Protein AF-A0ABC8SH06-F1 (afdb_monomer_lite)

Organism: NCBI:txid185542

InterPro domains:
  IPR003959 ATPase, AAA-type, core [PF00004] (1-39)
  IPR027417 P-loop containing nucleoside triphosphate hydrolase [G3DSA:3.40.50.300] (1-39)
  IPR027417 P-loop containing nucleoside triphosphate hydrolase [SSF52540] (10-113)
  IPR041569 AAA ATPase, AAA+ lid domain [PF17862] (65-100)
  IPR050304 Microtubule-severing AAA ATPase [PTHR23074] (1-104)

Structure (mmCIF, N/CA/C/O backbone):
data_AF-A0ABC8SH06-F1
#
_entry.id   AF-A0ABC8SH06-F1
#
loop_
_atom_site.group_PDB
_atom_site.id
_atom_site.type_symbol
_atom_site.label_atom_id
_atom_site.label_alt_id
_atom_site.label_comp_id
_atom_site.label_asym_id
_atom_site.label_entity_id
_atom_site.label_seq_id
_atom_site.pdbx_PDB_ins_code
_atom_site.Cartn_x
_atom_site.Cartn_y
_atom_site.Cartn_z
_atom_site.occupancy
_atom_site.B_iso_or_equiv
_atom_site.auth_seq_id
_atom_site.auth_comp_id
_atom_site.auth_asym_id
_atom_site.auth_atom_id
_atom_site.pdbx_PDB_model_num
ATOM 1 N N . MET A 1 1 ? 23.964 7.848 -19.554 1.00 57.59 1 MET A N 1
ATOM 2 C CA . MET A 1 1 ? 24.865 6.768 -19.098 1.00 57.59 1 MET A CA 1
ATOM 3 C C . MET A 1 1 ? 26.124 6.678 -19.960 1.00 57.59 1 MET A C 1
ATOM 5 O O . MET A 1 1 ? 26.732 5.625 -20.012 1.00 57.59 1 MET A O 1
ATOM 9 N N . ASP A 1 2 ? 26.565 7.771 -20.585 1.00 61.12 2 ASP A N 1
ATOM 10 C CA . ASP A 1 2 ? 27.805 7.784 -21.361 1.00 61.12 2 ASP A CA 1
ATOM 11 C C . ASP A 1 2 ? 28.641 8.948 -20.828 1.00 61.12 2 ASP A C 1
ATOM 13 O O . ASP A 1 2 ? 28.237 10.100 -20.968 1.00 61.12 2 ASP A O 1
ATOM 17 N N . GLY A 1 3 ? 29.752 8.644 -20.155 1.00 64.38 3 GLY A N 1
ATOM 18 C CA . GLY A 1 3 ? 30.746 9.646 -19.761 1.00 64.38 3 GLY A CA 1
ATOM 19 C C . GLY A 1 3 ? 30.570 10.266 -18.373 1.00 64.38 3 GLY A C 1
ATOM 20 O O . GLY A 1 3 ? 30.414 11.476 -18.253 1.00 64.38 3 GLY A O 1
ATOM 21 N N . LEU A 1 4 ? 30.691 9.458 -17.321 1.00 56.56 4 LEU A N 1
ATOM 22 C CA . LEU A 1 4 ? 31.221 9.926 -16.039 1.00 56.56 4 LEU A CA 1
ATOM 23 C C . LEU A 1 4 ? 32.483 9.114 -15.746 1.00 56.56 4 LEU A C 1
ATOM 25 O O . LEU A 1 4 ? 32.588 7.963 -16.166 1.00 56.56 4 LEU A O 1
ATOM 29 N N . THR A 1 5 ? 33.462 9.784 -15.146 1.00 60.25 5 THR A N 1
ATOM 30 C CA . THR A 1 5 ? 34.807 9.326 -14.777 1.00 60.25 5 THR A CA 1
ATOM 31 C C . THR A 1 5 ? 34.852 7.822 -14.506 1.00 60.25 5 THR A C 1
ATOM 33 O O . THR A 1 5 ? 34.028 7.326 -13.747 1.00 60.25 5 THR A O 1
ATOM 36 N N . ARG A 1 6 ? 35.796 7.100 -15.130 1.00 60.97 6 ARG A N 1
ATOM 37 C CA . ARG A 1 6 ? 35.990 5.651 -14.936 1.00 60.97 6 ARG A CA 1
ATOM 38 C C . ARG A 1 6 ? 36.422 5.379 -13.491 1.00 60.97 6 ARG A C 1
ATOM 40 O O . ARG A 1 6 ? 37.611 5.270 -13.216 1.00 60.97 6 ARG A O 1
ATOM 47 N N . THR A 1 7 ? 35.469 5.339 -12.574 1.00 65.38 7 THR A N 1
ATOM 48 C CA . THR A 1 7 ? 35.603 4.691 -11.276 1.00 65.38 7 THR A CA 1
ATOM 49 C C . THR A 1 7 ? 35.234 3.222 -11.459 1.00 65.38 7 THR A C 1
ATOM 51 O O . THR A 1 7 ? 34.319 2.902 -12.216 1.00 65.38 7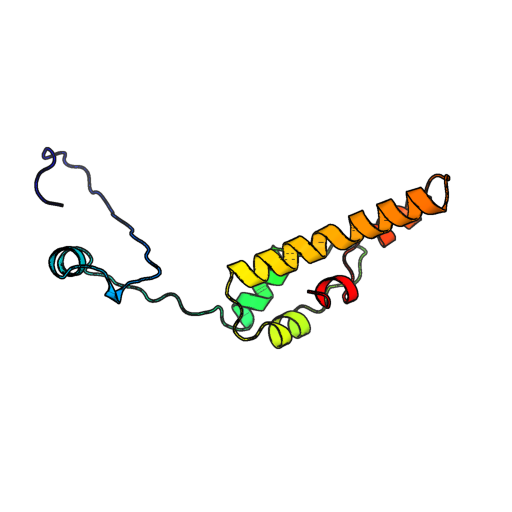 THR A O 1
ATOM 54 N N . ASP A 1 8 ? 35.939 2.316 -10.783 1.00 72.44 8 ASP A N 1
ATOM 55 C CA . ASP A 1 8 ? 35.685 0.864 -10.841 1.00 72.44 8 ASP A CA 1
ATOM 56 C C . ASP A 1 8 ? 34.369 0.451 -10.138 1.00 72.44 8 ASP A C 1
ATOM 58 O O . ASP A 1 8 ? 34.141 -0.720 -9.837 1.00 72.44 8 ASP A O 1
ATOM 62 N N . GLU A 1 9 ? 33.491 1.411 -9.844 1.00 77.56 9 GLU A N 1
ATOM 63 C CA . GLU A 1 9 ? 32.256 1.197 -9.102 1.00 77.56 9 GLU A CA 1
ATOM 64 C C . GLU A 1 9 ? 31.117 0.782 -10.033 1.00 77.56 9 GLU A C 1
ATOM 66 O O . GLU A 1 9 ? 30.782 1.451 -11.014 1.00 77.56 9 GLU A O 1
ATOM 71 N N . LEU A 1 10 ? 30.481 -0.337 -9.692 1.00 81.25 10 LEU A N 1
ATOM 72 C CA . LEU A 1 10 ? 29.299 -0.821 -10.386 1.00 81.25 10 LEU A CA 1
ATOM 73 C C . LEU A 1 10 ? 28.072 -0.020 -9.934 1.00 81.25 10 LEU A C 1
ATOM 75 O O . LEU A 1 10 ? 27.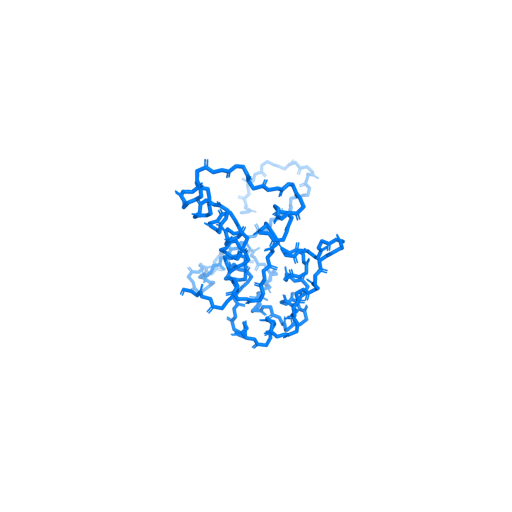622 -0.142 -8.796 1.00 81.25 10 LEU A O 1
ATOM 79 N N . VAL A 1 11 ? 27.511 0.783 -10.840 1.00 84.25 11 VAL A N 1
ATOM 80 C CA . VAL A 1 11 ? 26.308 1.585 -10.581 1.00 84.25 11 VAL A CA 1
ATOM 81 C C . VAL A 1 11 ? 25.069 0.866 -11.114 1.00 84.25 11 VAL A C 1
ATOM 83 O O . VAL A 1 11 ? 24.968 0.584 -12.307 1.00 84.25 11 VAL A O 1
ATOM 86 N N . PHE A 1 12 ? 24.095 0.617 -10.236 1.00 87.31 12 PHE A N 1
ATOM 87 C CA . PHE A 1 12 ? 22.764 0.137 -10.609 1.00 87.31 12 PHE A CA 1
ATOM 88 C C . PHE A 1 12 ? 21.773 1.306 -10.637 1.00 87.31 12 PHE A C 1
ATOM 90 O O . PHE A 1 12 ? 21.689 2.071 -9.677 1.00 87.31 12 PHE A O 1
ATOM 97 N N . VAL A 1 13 ? 21.014 1.448 -11.727 1.00 89.75 13 VAL A N 1
ATOM 98 C CA . VAL A 1 13 ? 20.030 2.529 -11.889 1.00 89.75 13 VAL A CA 1
ATOM 99 C C . VAL A 1 13 ? 18.627 1.947 -11.964 1.00 89.75 13 VAL A C 1
ATOM 101 O O . VAL A 1 13 ? 18.324 1.154 -12.855 1.00 89.75 13 VAL A O 1
ATOM 104 N N . LEU A 1 14 ? 17.764 2.393 -11.050 1.00 93.94 14 LEU A N 1
ATOM 105 C CA . LEU A 1 14 ? 16.331 2.119 -11.059 1.00 93.94 14 LEU A CA 1
ATOM 106 C C . LEU A 1 14 ? 15.572 3.403 -11.415 1.00 93.94 14 LEU A C 1
ATOM 108 O O . LEU A 1 14 ? 15.799 4.448 -10.810 1.00 93.94 14 LEU A O 1
ATOM 112 N N . ALA A 1 15 ? 14.663 3.314 -12.383 1.00 93.06 15 ALA A N 1
ATOM 113 C CA . ALA A 1 15 ? 13.788 4.408 -12.797 1.00 93.06 15 ALA A CA 1
ATOM 114 C C . ALA A 1 15 ? 12.322 3.951 -12.760 1.00 93.06 15 ALA A C 1
ATOM 116 O O . ALA A 1 15 ? 12.027 2.799 -13.079 1.00 93.06 15 ALA A O 1
ATOM 117 N N . ALA A 1 16 ? 11.409 4.853 -12.397 1.00 94.31 16 ALA A N 1
ATOM 118 C CA . ALA A 1 16 ? 9.969 4.604 -12.347 1.00 94.31 16 ALA A CA 1
ATOM 119 C C . ALA A 1 16 ? 9.212 5.728 -13.071 1.00 94.31 16 ALA A C 1
ATOM 121 O O . ALA A 1 16 ? 9.553 6.899 -12.924 1.00 94.31 16 ALA A O 1
ATOM 122 N N . THR A 1 17 ? 8.192 5.373 -13.856 1.00 93.69 17 THR A N 1
ATOM 123 C CA . THR A 1 17 ? 7.323 6.322 -14.569 1.00 93.69 17 THR A CA 1
ATOM 124 C C . THR A 1 17 ? 5.899 5.778 -14.643 1.00 93.69 17 THR A C 1
ATOM 126 O O . THR A 1 17 ? 5.700 4.577 -14.819 1.00 93.69 17 THR A O 1
ATOM 129 N N . ASN A 1 18 ? 4.911 6.662 -14.518 1.00 92.94 18 ASN A N 1
ATOM 130 C CA . ASN A 1 18 ? 3.499 6.380 -14.790 1.00 92.94 18 ASN A CA 1
ATOM 131 C C . ASN A 1 18 ? 3.108 6.662 -16.255 1.00 92.94 18 ASN A C 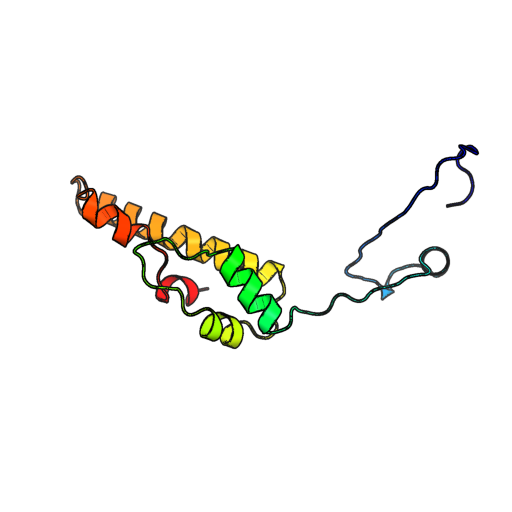1
ATOM 133 O O . ASN A 1 18 ? 1.983 6.365 -16.645 1.00 92.94 18 ASN A O 1
ATOM 137 N N . LEU A 1 19 ? 4.031 7.203 -17.060 1.00 93.81 19 LEU A N 1
ATOM 138 C CA . LEU A 1 19 ? 3.846 7.559 -18.471 1.00 93.81 19 LEU A CA 1
ATOM 139 C C . LEU A 1 19 ? 4.918 6.866 -19.338 1.00 93.81 19 LEU A C 1
ATOM 141 O O . LEU A 1 19 ? 5.773 7.526 -19.932 1.00 93.81 19 LEU A O 1
ATOM 145 N N . PRO A 1 20 ? 4.940 5.519 -19.408 1.00 91.12 20 PRO A N 1
ATOM 146 C CA . PRO A 1 20 ? 6.001 4.786 -20.103 1.00 91.12 20 PRO A CA 1
ATOM 147 C C . PRO A 1 20 ? 6.037 5.043 -21.616 1.00 91.12 20 PRO A C 1
ATOM 149 O O . PRO A 1 20 ? 7.084 4.869 -22.237 1.00 91.12 20 PRO A O 1
ATOM 152 N N . TRP A 1 21 ? 4.917 5.459 -22.212 1.00 91.06 21 TRP A N 1
ATOM 153 C CA . TRP A 1 21 ? 4.809 5.767 -23.642 1.00 91.06 21 TRP A CA 1
ATOM 154 C C . TRP A 1 21 ? 5.388 7.134 -24.027 1.00 91.06 21 TRP A C 1
ATOM 156 O O . TRP A 1 21 ? 5.619 7.369 -25.208 1.00 91.06 21 TRP A O 1
ATOM 166 N N . GLU A 1 22 ? 5.639 8.023 -23.063 1.00 95.00 22 GLU A N 1
ATOM 167 C CA . GLU A 1 22 ? 6.243 9.339 -23.324 1.00 95.00 22 GLU A CA 1
ATOM 168 C C . GLU A 1 22 ? 7.776 9.295 -23.336 1.00 95.00 22 GLU A C 1
ATOM 170 O O . GLU A 1 22 ? 8.430 10.283 -23.671 1.00 95.00 22 GLU A O 1
ATOM 175 N N . LEU A 1 23 ? 8.370 8.151 -22.984 1.00 92.62 23 LEU A N 1
ATOM 176 C CA . LEU A 1 23 ? 9.817 8.011 -22.918 1.00 92.62 23 LEU A CA 1
ATOM 177 C C . LEU A 1 23 ? 10.435 7.926 -24.320 1.00 92.62 23 LEU A C 1
ATOM 179 O O . LEU A 1 23 ? 10.013 7.129 -25.160 1.00 92.62 23 LEU A O 1
ATOM 183 N N . ASP A 1 24 ? 11.488 8.706 -24.561 1.00 93.69 24 ASP A N 1
ATOM 184 C CA . ASP A 1 24 ? 12.162 8.708 -25.853 1.00 93.69 24 ASP A CA 1
ATOM 185 C C . ASP A 1 24 ? 12.896 7.382 -26.147 1.00 93.69 24 ASP A C 1
ATOM 187 O O . ASP A 1 24 ? 13.305 6.619 -25.263 1.00 93.69 24 ASP A O 1
ATOM 191 N N . ALA A 1 25 ? 13.121 7.118 -27.436 1.00 91.19 25 ALA A N 1
ATOM 192 C CA . ALA A 1 25 ? 13.746 5.882 -27.900 1.00 91.19 25 ALA A CA 1
ATOM 193 C C . ALA A 1 25 ? 15.208 5.697 -27.440 1.00 91.19 25 ALA A C 1
ATOM 195 O O . ALA A 1 25 ? 15.708 4.571 -27.425 1.00 91.19 25 ALA A O 1
ATOM 196 N N . ALA A 1 26 ? 15.944 6.764 -27.121 1.00 91.31 26 ALA A N 1
ATOM 197 C CA . ALA A 1 26 ? 17.315 6.676 -26.618 1.00 91.31 26 ALA A CA 1
ATOM 198 C C . ALA A 1 26 ? 17.353 6.330 -25.121 1.00 91.31 26 ALA A C 1
ATOM 200 O O . ALA A 1 26 ? 18.262 5.617 -24.689 1.00 91.31 26 ALA A O 1
ATOM 201 N N . MET A 1 27 ? 16.375 6.781 -24.338 1.00 89.81 27 MET A N 1
ATOM 202 C CA . MET A 1 27 ? 16.187 6.358 -22.949 1.00 89.81 27 MET A CA 1
ATOM 203 C C . MET A 1 27 ? 15.680 4.922 -22.859 1.00 89.81 27 MET A C 1
ATOM 205 O O . MET A 1 27 ? 16.268 4.117 -22.136 1.00 89.81 27 MET A O 1
ATOM 209 N N . LEU A 1 28 ? 14.681 4.553 -23.668 1.00 89.12 28 LEU A N 1
ATOM 210 C CA . LEU A 1 28 ? 14.175 3.177 -23.732 1.00 89.12 28 LEU A CA 1
ATOM 211 C C . LEU A 1 28 ? 15.282 2.163 -24.054 1.00 89.12 28 LEU A C 1
ATOM 213 O O . LEU A 1 28 ? 15.278 1.063 -23.505 1.00 89.12 28 LEU A O 1
ATOM 217 N N . ARG A 1 29 ? 16.249 2.519 -24.909 1.00 90.06 29 ARG A N 1
ATOM 218 C CA . ARG A 1 29 ? 17.411 1.667 -25.217 1.00 90.06 29 ARG A CA 1
ATOM 219 C C . ARG A 1 29 ? 18.371 1.476 -24.040 1.00 90.06 29 ARG A C 1
ATOM 221 O O . ARG A 1 29 ? 19.009 0.437 -23.973 1.00 90.06 29 ARG A O 1
ATOM 228 N N . ARG A 1 30 ? 18.473 2.450 -23.132 1.00 90.69 30 ARG A N 1
ATOM 229 C CA . ARG A 1 30 ? 19.335 2.371 -21.938 1.00 90.69 30 ARG A CA 1
ATOM 230 C C . ARG A 1 30 ? 18.662 1.651 -20.766 1.00 90.69 30 ARG A C 1
ATOM 232 O O . ARG A 1 30 ? 19.348 1.132 -19.897 1.00 90.69 30 ARG A O 1
ATOM 239 N N . LEU A 1 31 ? 17.330 1.606 -20.749 1.00 91.31 31 LEU A N 1
ATOM 240 C CA . LEU A 1 31 ? 16.527 0.872 -19.769 1.00 91.31 31 LEU A CA 1
ATOM 241 C C . LEU A 1 31 ? 16.097 -0.482 -20.352 1.00 91.31 31 LEU A C 1
ATOM 243 O O . LEU A 1 31 ? 14.962 -0.666 -20.806 1.00 91.31 31 LEU A O 1
ATOM 247 N N . GLU A 1 32 ? 17.043 -1.421 -20.375 1.00 89.56 32 GLU A N 1
ATOM 248 C CA . GLU A 1 32 ? 16.872 -2.741 -20.997 1.00 89.56 32 GLU A CA 1
ATOM 249 C C . GLU A 1 32 ? 15.822 -3.607 -20.287 1.00 89.56 32 GLU A C 1
ATOM 251 O O . GLU A 1 32 ? 15.033 -4.296 -20.936 1.00 89.56 32 GLU A O 1
ATOM 256 N N . LYS A 1 33 ? 15.794 -3.575 -18.949 1.00 92.19 33 LYS A N 1
ATOM 257 C CA . LYS A 1 33 ? 14.813 -4.304 -18.136 1.00 92.19 33 LYS A CA 1
ATOM 258 C C . LYS A 1 33 ? 13.638 -3.395 -17.807 1.00 92.19 33 LYS A C 1
ATOM 260 O O . LYS A 1 33 ? 13.814 -2.327 -17.229 1.00 92.19 33 LYS A O 1
ATOM 265 N N . ARG A 1 34 ? 12.434 -3.841 -18.163 1.00 91.56 34 ARG A N 1
ATOM 266 C CA . ARG A 1 34 ? 11.185 -3.104 -17.953 1.00 91.56 34 ARG A CA 1
ATOM 267 C C . ARG A 1 34 ? 10.198 -4.024 -17.259 1.00 91.56 34 ARG A C 1
ATOM 269 O O . ARG A 1 34 ? 9.899 -5.099 -17.772 1.00 91.56 34 ARG A O 1
ATOM 276 N N . ILE A 1 35 ? 9.733 -3.603 -16.091 1.00 94.00 35 ILE A N 1
ATOM 277 C CA . ILE A 1 35 ? 8.789 -4.358 -15.271 1.00 94.00 35 ILE A CA 1
ATOM 278 C C . ILE A 1 35 ? 7.521 -3.522 -15.177 1.00 94.00 35 ILE A C 1
ATOM 280 O O . ILE A 1 35 ? 7.558 -2.391 -14.694 1.00 94.00 35 ILE A O 1
ATOM 284 N N . LEU A 1 36 ? 6.412 -4.071 -15.668 1.00 93.00 36 LEU A N 1
ATOM 285 C CA . LEU A 1 36 ? 5.097 -3.493 -15.436 1.00 93.00 36 LEU A CA 1
ATOM 286 C C . LEU A 1 36 ? 4.642 -3.904 -14.038 1.00 93.00 36 LEU A C 1
ATOM 288 O O . LEU A 1 36 ? 4.627 -5.092 -13.725 1.00 93.00 36 LEU A O 1
ATOM 292 N N . VAL A 1 37 ? 4.266 -2.927 -13.219 1.00 92.94 37 VAL A N 1
ATOM 293 C CA . VAL A 1 37 ? 3.676 -3.175 -11.902 1.00 92.94 37 VAL A CA 1
ATOM 294 C C . VAL A 1 37 ? 2.154 -3.116 -12.060 1.00 92.94 37 VAL A C 1
ATOM 296 O O . VAL A 1 37 ? 1.631 -2.024 -12.294 1.00 92.94 37 VAL A O 1
ATOM 299 N N . PRO A 1 38 ? 1.439 -4.257 -12.009 1.00 94.00 38 PRO A N 1
ATOM 300 C CA . PRO A 1 38 ? -0.015 -4.262 -12.080 1.00 94.00 38 PRO A CA 1
ATOM 301 C C . PRO A 1 38 ? -0.632 -3.797 -10.754 1.00 94.00 38 PRO A C 1
ATOM 303 O O . PRO A 1 38 ? 0.060 -3.554 -9.761 1.00 94.00 38 PRO A O 1
ATOM 306 N N . LEU A 1 39 ? -1.960 -3.692 -10.738 1.00 96.12 39 LEU A N 1
ATOM 307 C CA . LEU A 1 39 ? -2.708 -3.546 -9.493 1.00 96.12 39 LEU A CA 1
ATOM 308 C C . LEU A 1 39 ? -2.482 -4.774 -8.589 1.00 96.12 39 LEU A C 1
ATOM 310 O O . LEU A 1 39 ? -2.257 -5.870 -9.103 1.00 96.12 39 LEU A O 1
ATOM 314 N N . PRO A 1 40 ? -2.521 -4.607 -7.256 1.00 96.62 40 PRO A N 1
ATOM 315 C CA . PRO A 1 40 ? -2.331 -5.713 -6.328 1.00 96.62 40 PRO A CA 1
ATOM 316 C C . PRO A 1 40 ? -3.440 -6.760 -6.477 1.00 96.62 40 PRO A C 1
ATOM 318 O O . PRO A 1 40 ? -4.627 -6.423 -6.491 1.00 96.62 40 PRO A O 1
ATOM 321 N N . GLU A 1 41 ? -3.040 -8.029 -6.517 1.00 96.44 41 GLU A N 1
ATOM 322 C CA . GLU A 1 41 ? -3.941 -9.185 -6.465 1.00 96.44 41 GLU A CA 1
ATOM 323 C C . GLU A 1 41 ? -4.682 -9.265 -5.117 1.00 96.44 41 GLU A C 1
ATOM 325 O O . GLU A 1 41 ? -4.242 -8.641 -4.143 1.00 96.44 41 GLU A O 1
ATOM 330 N N . PRO A 1 42 ? -5.804 -10.003 -5.022 1.00 96.38 42 PRO A N 1
ATOM 331 C CA . PRO A 1 42 ? -6.597 -10.097 -3.796 1.00 96.38 42 PRO A CA 1
ATOM 332 C C . PRO A 1 42 ? -5.758 -10.416 -2.547 1.00 96.38 42 PRO A C 1
ATOM 334 O O . PRO A 1 42 ? -5.812 -9.683 -1.560 1.00 96.38 42 PRO A O 1
ATOM 337 N N . GLU A 1 43 ? -4.891 -11.421 -2.608 1.00 96.00 43 GLU A N 1
ATOM 338 C CA . GLU A 1 43 ? -4.049 -11.841 -1.484 1.00 96.00 43 GLU A CA 1
ATOM 339 C C . GLU A 1 43 ? -3.061 -10.744 -1.072 1.00 96.00 43 GLU A C 1
ATOM 341 O O . GLU A 1 43 ? -2.821 -10.534 0.119 1.00 96.00 43 GLU A O 1
ATOM 346 N N . ALA A 1 44 ? -2.534 -9.995 -2.045 1.00 96.44 44 ALA A N 1
ATOM 347 C CA . ALA A 1 44 ? -1.686 -8.843 -1.774 1.00 96.44 44 ALA A CA 1
ATOM 348 C C . ALA A 1 44 ? -2.484 -7.729 -1.083 1.00 96.44 44 ALA A C 1
ATOM 350 O O . ALA A 1 44 ? -2.012 -7.173 -0.096 1.00 96.44 44 ALA A O 1
ATOM 351 N N . ARG A 1 45 ? -3.715 -7.434 -1.530 1.00 96.00 45 ARG A N 1
ATOM 352 C CA . ARG A 1 45 ? -4.584 -6.449 -0.858 1.00 96.00 45 ARG A CA 1
ATOM 353 C C . ARG A 1 45 ? -4.910 -6.866 0.574 1.00 96.00 45 ARG A C 1
ATOM 355 O O . ARG A 1 45 ? -4.851 -6.028 1.468 1.00 96.00 45 ARG A O 1
ATOM 362 N N . ARG A 1 46 ? -5.199 -8.150 0.807 1.00 95.62 46 ARG A N 1
ATOM 363 C CA . ARG A 1 46 ? -5.424 -8.711 2.148 1.00 95.62 46 ARG A CA 1
ATOM 364 C C . ARG A 1 46 ? -4.210 -8.488 3.053 1.00 95.62 46 ARG A C 1
ATOM 366 O O . ARG A 1 46 ? -4.371 -7.944 4.140 1.00 95.62 46 ARG A O 1
ATOM 373 N N . ALA A 1 47 ? -3.010 -8.827 2.578 1.00 96.25 47 ALA A N 1
ATOM 374 C CA . ALA A 1 47 ? -1.767 -8.606 3.317 1.00 96.25 47 ALA A CA 1
ATOM 375 C C . ALA A 1 47 ? -1.516 -7.115 3.604 1.00 96.25 47 ALA A C 1
ATOM 377 O O . ALA A 1 47 ? -1.118 -6.759 4.708 1.00 96.25 47 ALA A O 1
ATOM 378 N N . MET A 1 48 ? -1.817 -6.229 2.647 1.00 96.06 48 MET A N 1
ATOM 379 C CA . MET A 1 48 ? -1.716 -4.783 2.858 1.00 96.06 48 MET A CA 1
ATOM 380 C C . MET A 1 48 ? -2.673 -4.288 3.949 1.00 96.06 48 MET A C 1
ATOM 382 O O . MET A 1 48 ? -2.283 -3.441 4.746 1.00 96.06 48 MET A O 1
ATOM 386 N N . PHE A 1 49 ? -3.909 -4.794 4.014 1.00 94.81 49 PHE A N 1
ATOM 387 C CA . PHE A 1 49 ? -4.825 -4.446 5.105 1.00 94.81 49 PHE A CA 1
ATOM 388 C C . PHE A 1 49 ? -4.341 -4.972 6.457 1.00 94.81 49 PHE A C 1
ATOM 390 O O . PHE A 1 49 ? -4.406 -4.232 7.431 1.00 94.81 49 PHE A O 1
ATOM 397 N N . GLU A 1 50 ? -3.826 -6.200 6.515 1.00 93.69 50 GLU A N 1
ATOM 398 C CA . GLU A 1 50 ? -3.258 -6.770 7.744 1.00 93.69 50 GLU A CA 1
ATOM 399 C C . GLU A 1 50 ? -2.034 -5.987 8.242 1.00 93.69 50 GLU A C 1
ATOM 401 O O . GLU A 1 50 ? -1.859 -5.825 9.447 1.00 93.69 50 GLU A O 1
ATOM 406 N N . GLU A 1 51 ? -1.204 -5.478 7.328 1.00 94.88 51 GLU A N 1
ATOM 407 C CA . GLU A 1 51 ? -0.037 -4.654 7.656 1.00 94.88 51 GLU A CA 1
ATOM 408 C C . GLU A 1 51 ? -0.435 -3.243 8.112 1.00 94.88 51 GLU A C 1
ATOM 410 O O . GLU A 1 51 ? 0.092 -2.730 9.098 1.00 94.88 51 GLU A O 1
ATOM 415 N N . LEU A 1 52 ? -1.354 -2.597 7.388 1.00 93.50 52 LEU A N 1
ATOM 416 C CA . LEU A 1 52 ? -1.721 -1.197 7.616 1.00 93.50 52 LEU A CA 1
ATOM 417 C C . LEU A 1 52 ? -2.724 -1.014 8.758 1.00 93.50 52 LEU A C 1
ATOM 419 O O . LEU A 1 52 ? -2.734 0.042 9.387 1.00 93.50 52 LEU A O 1
ATOM 423 N N . LEU A 1 53 ? -3.578 -2.009 8.999 1.00 91.00 53 LEU A N 1
ATOM 424 C CA . LEU A 1 53 ? -4.593 -2.033 10.050 1.00 91.00 53 LEU A CA 1
ATOM 425 C C . LEU A 1 53 ? -4.441 -3.322 10.875 1.00 91.00 53 LEU A C 1
ATOM 427 O O . LEU A 1 53 ? -5.315 -4.185 10.812 1.00 91.00 53 LEU A O 1
ATOM 431 N N . PRO A 1 54 ? -3.334 -3.492 11.620 1.00 88.25 54 PRO A N 1
ATOM 432 C CA . PRO A 1 54 ? -3.075 -4.721 12.359 1.00 88.25 54 PRO A CA 1
ATOM 433 C C . PRO A 1 54 ? -4.125 -4.943 13.452 1.00 88.25 54 PRO A C 1
ATOM 435 O O . PRO A 1 54 ? -4.595 -3.992 14.076 1.00 88.25 54 PRO A O 1
ATOM 438 N N . SER A 1 55 ? -4.465 -6.206 13.736 1.00 81.94 55 SER A N 1
ATOM 439 C CA . SER A 1 55 ? -5.385 -6.491 14.844 1.00 81.94 55 SER A CA 1
ATOM 440 C C . SER A 1 55 ? -4.708 -6.218 16.179 1.00 81.94 55 SER A C 1
ATOM 442 O O . SER A 1 55 ? -3.604 -6.715 16.424 1.00 81.94 55 SER A O 1
ATOM 444 N N . VAL A 1 56 ? -5.407 -5.531 17.069 1.00 80.50 56 VAL A N 1
ATOM 445 C CA . VAL A 1 56 ? -4.948 -5.299 18.435 1.00 80.50 56 VAL A CA 1
ATOM 446 C C . VAL A 1 56 ? -5.389 -6.471 19.324 1.00 80.50 56 VAL A C 1
ATOM 448 O O . VAL A 1 56 ? -6.532 -6.925 19.226 1.00 80.50 56 VAL A O 1
ATOM 451 N N . PRO A 1 57 ? -4.509 -7.018 20.184 1.00 75.12 57 PRO A N 1
ATOM 452 C CA . PRO A 1 57 ? -4.902 -8.044 21.145 1.00 75.12 57 PRO A CA 1
ATOM 453 C C . PRO A 1 57 ? -6.043 -7.558 22.049 1.00 75.12 57 PRO A C 1
ATOM 455 O O . PRO A 1 57 ? -5.923 -6.514 22.680 1.00 75.12 57 PRO A O 1
ATOM 458 N N . GLY A 1 58 ? -7.122 -8.338 22.140 1.00 71.44 58 GLY A N 1
ATOM 459 C CA . GLY A 1 58 ? -8.306 -7.985 22.935 1.00 71.44 58 GLY A CA 1
ATOM 460 C C . GLY A 1 58 ? -9.426 -7.301 22.146 1.00 71.44 58 GLY A C 1
ATOM 461 O O . GLY A 1 58 ? -10.502 -7.113 22.702 1.00 71.44 58 GLY A O 1
ATOM 462 N N . GLU A 1 59 ? -9.211 -7.000 20.862 1.00 74.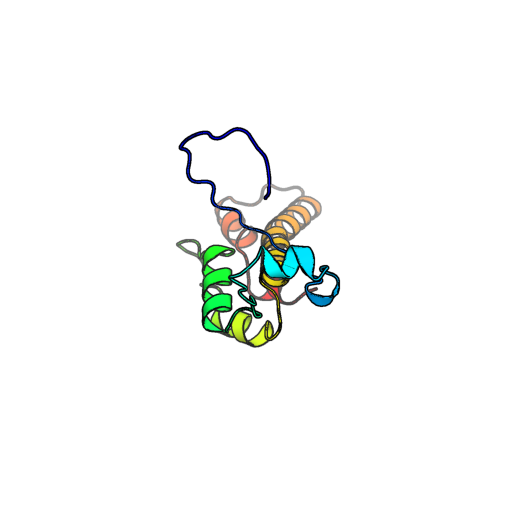81 59 GLU A N 1
ATOM 463 C CA . GLU A 1 59 ? -10.232 -6.457 19.962 1.00 74.81 59 GLU A CA 1
ATOM 464 C C . GLU A 1 59 ? -10.751 -7.508 18.971 1.00 74.81 59 GLU A C 1
ATOM 466 O O . GLU A 1 59 ? -10.086 -8.507 18.665 1.00 74.81 59 GLU A O 1
ATOM 471 N N . ASP A 1 60 ? -11.944 -7.257 18.427 1.00 76.06 60 ASP A N 1
ATOM 472 C CA . ASP A 1 60 ? -12.478 -8.047 17.324 1.00 76.06 60 ASP A CA 1
ATOM 473 C C . ASP A 1 60 ? -11.603 -7.879 16.078 1.00 76.06 60 ASP A C 1
ATOM 475 O O . ASP A 1 60 ? -11.241 -6.773 15.671 1.00 76.06 60 ASP A O 1
ATOM 479 N N . LYS A 1 61 ? -11.281 -8.998 15.423 1.00 80.31 61 LYS A N 1
ATOM 480 C CA . LYS A 1 61 ? -10.501 -8.958 14.185 1.00 80.31 61 LYS A CA 1
ATOM 481 C C . LYS A 1 61 ? -11.293 -8.274 13.074 1.00 80.31 61 LYS A C 1
ATOM 483 O O . LYS A 1 61 ? -12.442 -8.627 12.805 1.00 80.31 61 LYS A O 1
ATOM 488 N N . LEU A 1 62 ? -10.630 -7.367 12.361 1.00 86.56 62 LEU A N 1
ATOM 489 C CA . LEU A 1 62 ? -11.177 -6.775 11.146 1.00 86.56 62 LEU A CA 1
ATOM 490 C C . LEU A 1 62 ? -11.415 -7.856 10.068 1.00 86.56 62 LEU A C 1
ATOM 492 O O . LEU A 1 62 ? -10.600 -8.771 9.912 1.00 86.56 62 LEU A O 1
ATOM 496 N N . PRO A 1 63 ? -12.511 -7.764 9.292 1.00 90.31 63 PRO A N 1
ATOM 497 C CA . PRO A 1 63 ? -12.850 -8.736 8.259 1.00 90.31 63 PRO A CA 1
ATOM 498 C C . PRO A 1 63 ? -12.041 -8.473 6.979 1.00 90.31 63 PRO A C 1
ATOM 500 O O . PRO A 1 63 ? -12.580 -7.984 5.987 1.00 90.31 63 PRO A O 1
ATOM 503 N N . TYR A 1 64 ? -10.739 -8.777 6.990 1.00 91.62 64 TYR A N 1
ATOM 504 C CA . TYR A 1 64 ? -9.830 -8.473 5.874 1.00 91.62 64 TYR A CA 1
ATOM 505 C C . TYR A 1 64 ? -10.275 -9.067 4.533 1.00 91.62 64 TYR A C 1
ATOM 507 O O . TYR A 1 64 ? -10.103 -8.423 3.501 1.00 91.62 64 TYR A O 1
ATOM 515 N N . ASP A 1 65 ? -10.906 -10.243 4.544 1.00 91.88 65 ASP A N 1
ATOM 516 C CA . ASP A 1 65 ? -11.413 -10.890 3.328 1.00 91.88 65 ASP A CA 1
ATOM 517 C C . ASP A 1 65 ? -12.511 -10.040 2.664 1.00 91.88 65 ASP A C 1
ATOM 519 O O . ASP A 1 65 ? -12.488 -9.811 1.456 1.00 91.88 65 ASP A O 1
ATOM 523 N N . LEU A 1 66 ? -13.407 -9.448 3.462 1.00 90.50 66 LEU A N 1
ATOM 524 C CA . LEU A 1 66 ? -14.429 -8.527 2.961 1.00 90.50 66 LEU A CA 1
ATOM 525 C C . LEU A 1 66 ? -13.804 -7.237 2.406 1.00 90.50 66 LEU A C 1
ATOM 527 O O . LEU A 1 66 ? -14.266 -6.702 1.397 1.00 90.50 66 LEU A O 1
ATOM 531 N N . LEU A 1 67 ? -12.763 -6.714 3.062 1.00 90.31 67 LEU A N 1
ATOM 532 C CA . LEU A 1 67 ? -12.063 -5.508 2.606 1.00 90.31 67 LEU A CA 1
ATOM 533 C C . LEU A 1 67 ? -11.366 -5.745 1.265 1.00 90.31 67 LEU A C 1
ATOM 535 O O . LEU A 1 67 ? -11.462 -4.922 0.353 1.00 90.31 67 LEU A O 1
ATOM 539 N N . MET A 1 68 ? -10.718 -6.898 1.121 1.00 92.44 68 MET A N 1
ATOM 540 C CA . MET A 1 68 ? -10.088 -7.351 -0.114 1.00 92.44 68 MET A CA 1
ATOM 541 C C . MET A 1 68 ? -11.092 -7.461 -1.272 1.00 92.44 68 MET A C 1
ATOM 543 O O . MET A 1 68 ? -10.789 -7.010 -2.384 1.00 92.44 68 MET A O 1
ATOM 547 N N . GLU A 1 69 ? -12.270 -8.044 -1.024 1.00 91.44 69 GLU A N 1
ATOM 548 C CA . GLU A 1 69 ? -13.340 -8.187 -2.021 1.00 91.44 69 GLU A CA 1
ATOM 549 C C . GLU A 1 69 ? -13.878 -6.829 -2.482 1.00 91.44 69 GLU A C 1
ATOM 551 O O . GLU A 1 69 ? -14.084 -6.606 -3.677 1.00 91.44 69 GLU A O 1
ATOM 556 N N . ARG A 1 70 ? -14.067 -5.888 -1.550 1.00 91.38 70 ARG A N 1
ATOM 557 C CA . ARG A 1 70 ? -14.631 -4.563 -1.857 1.00 91.38 70 ARG A CA 1
ATOM 558 C C . ARG A 1 70 ? -13.656 -3.575 -2.481 1.00 91.38 70 ARG A C 1
ATOM 560 O O . ARG A 1 70 ? -14.096 -2.562 -3.012 1.00 91.38 70 ARG A O 1
ATOM 567 N N . THR A 1 71 ? -12.362 -3.861 -2.440 1.00 93.00 71 THR A N 1
ATOM 568 C CA . THR A 1 71 ? -11.309 -2.999 -3.000 1.00 93.00 71 THR A CA 1
ATOM 569 C C . THR A 1 71 ? -10.729 -3.553 -4.297 1.00 93.00 71 THR A C 1
ATOM 571 O O . THR A 1 71 ? -9.573 -3.309 -4.644 1.00 93.00 71 THR A O 1
ATOM 574 N N . ASN A 1 72 ? -11.527 -4.311 -5.051 1.00 93.81 72 ASN A N 1
ATOM 575 C CA . ASN A 1 72 ? -11.127 -4.734 -6.385 1.00 93.81 72 ASN A CA 1
ATOM 576 C C . ASN A 1 72 ? -10.803 -3.519 -7.273 1.00 93.81 72 ASN A C 1
ATOM 578 O O . ASN A 1 72 ? -11.569 -2.560 -7.333 1.00 93.81 72 ASN A O 1
ATOM 582 N N . GLY A 1 73 ? -9.664 -3.568 -7.964 1.00 94.12 73 GLY A N 1
ATOM 583 C CA . GLY A 1 73 ? -9.187 -2.470 -8.809 1.00 94.12 73 GLY A CA 1
ATOM 584 C C . GLY A 1 73 ? -8.473 -1.334 -8.066 1.00 94.12 73 GLY A C 1
ATOM 585 O O . GLY A 1 73 ? -8.025 -0.392 -8.713 1.00 94.12 73 GLY A O 1
ATOM 586 N N . TYR A 1 74 ? -8.333 -1.406 -6.739 1.00 95.31 74 TYR A N 1
ATOM 587 C CA . TYR A 1 74 ? -7.621 -0.379 -5.978 1.00 95.31 74 TYR A CA 1
ATOM 588 C C . TYR A 1 74 ? -6.114 -0.528 -6.167 1.00 95.31 74 TYR A C 1
ATOM 590 O O . TYR A 1 74 ? -5.573 -1.635 -6.118 1.00 95.31 74 TYR A O 1
ATOM 598 N N . SER A 1 75 ? -5.416 0.595 -6.336 1.00 96.00 75 SER A N 1
ATOM 599 C CA . SER A 1 75 ? -3.960 0.622 -6.260 1.00 96.00 75 SER A CA 1
ATOM 600 C C . SER A 1 75 ? -3.494 0.504 -4.809 1.00 96.00 75 SER A C 1
ATOM 602 O O . SER A 1 75 ? -4.237 0.762 -3.859 1.00 96.00 75 SER A O 1
ATOM 604 N N . GLY A 1 76 ? -2.212 0.192 -4.613 1.00 95.06 76 GLY A N 1
ATOM 605 C CA . GLY A 1 76 ? -1.638 0.190 -3.267 1.00 95.06 76 GLY A CA 1
ATOM 606 C C . GLY A 1 76 ? -1.738 1.549 -2.556 1.00 95.06 76 GLY A C 1
ATOM 607 O O . GLY A 1 76 ? -1.772 1.601 -1.328 1.00 95.06 76 GLY A O 1
ATOM 608 N N . SER A 1 77 ? -1.798 2.652 -3.308 1.00 95.50 77 SER A N 1
ATOM 609 C CA . SER A 1 77 ? -1.983 3.994 -2.746 1.00 95.50 77 SER A CA 1
ATOM 610 C C . SER A 1 77 ? -3.422 4.242 -2.303 1.00 95.50 77 SER A C 1
ATOM 612 O O . SER A 1 77 ? -3.615 4.833 -1.243 1.00 95.50 77 SER A O 1
ATOM 614 N N . ASP A 1 78 ? -4.408 3.735 -3.045 1.00 95.50 78 ASP A N 1
ATOM 615 C CA . ASP A 1 78 ? -5.821 3.832 -2.662 1.00 95.50 78 ASP A CA 1
ATOM 616 C C . ASP A 1 78 ? -6.085 3.052 -1.369 1.00 95.50 78 ASP A C 1
ATOM 618 O O . ASP A 1 78 ? -6.717 3.568 -0.452 1.00 95.50 78 ASP A O 1
ATOM 622 N N . ILE A 1 79 ? -5.520 1.844 -1.243 1.00 95.50 79 ILE A N 1
ATOM 623 C CA . ILE A 1 79 ? -5.618 1.030 -0.018 1.00 95.50 79 ILE A CA 1
ATOM 624 C C . ILE A 1 79 ? -5.022 1.777 1.179 1.00 95.50 79 ILE A C 1
ATOM 626 O O . ILE A 1 79 ? -5.664 1.883 2.221 1.00 95.50 79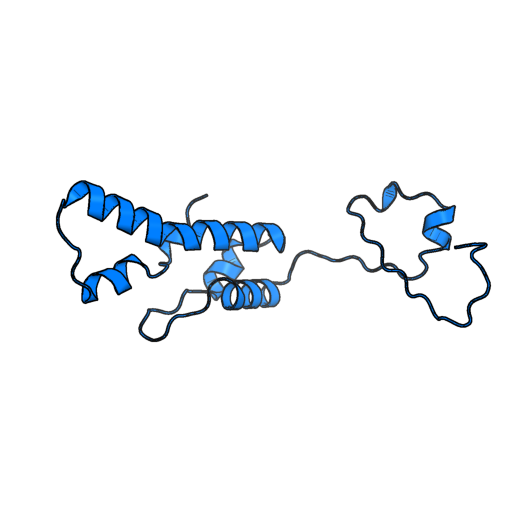 ILE A O 1
ATOM 630 N N . ARG A 1 80 ? -3.825 2.362 1.028 1.00 95.81 80 ARG A N 1
ATOM 631 C CA . ARG A 1 80 ? -3.209 3.179 2.088 1.00 95.81 80 ARG A CA 1
ATOM 632 C C . ARG A 1 80 ? -4.074 4.364 2.495 1.00 95.81 80 ARG A C 1
ATOM 634 O O . ARG A 1 80 ? -4.144 4.669 3.682 1.00 95.81 80 ARG A O 1
ATOM 641 N N . LEU A 1 81 ? -4.711 5.030 1.534 1.00 95.00 81 LEU A N 1
ATOM 642 C CA . LEU A 1 81 ? -5.598 6.152 1.819 1.00 95.00 81 LEU A CA 1
ATOM 643 C C . LEU A 1 81 ? -6.828 5.702 2.614 1.00 95.00 81 LEU A C 1
ATOM 645 O O . LEU A 1 81 ? -7.145 6.319 3.627 1.00 95.00 81 LEU A O 1
ATOM 649 N N . VAL A 1 82 ? -7.460 4.594 2.215 1.00 92.50 82 VAL A N 1
ATOM 650 C CA . VAL A 1 82 ? -8.583 3.997 2.954 1.00 92.50 82 VAL A CA 1
ATOM 651 C C . VAL A 1 82 ? -8.173 3.641 4.382 1.00 92.50 82 VAL A C 1
ATOM 653 O O . VAL A 1 82 ? -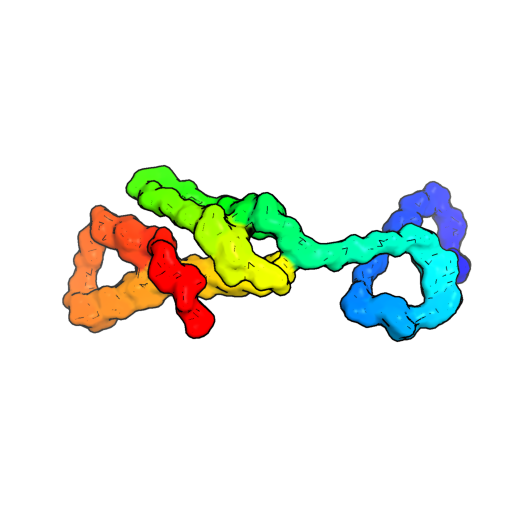8.861 4.024 5.325 1.00 92.50 82 VAL A O 1
ATOM 656 N N . CYS A 1 83 ? -7.038 2.962 4.564 1.00 93.25 83 CYS A N 1
ATOM 657 C CA . CYS A 1 83 ? -6.544 2.605 5.894 1.00 93.25 83 CYS A CA 1
ATOM 658 C C . CYS A 1 83 ? -6.261 3.844 6.749 1.00 93.25 83 CYS A C 1
ATOM 660 O O . CYS A 1 83 ? -6.601 3.870 7.929 1.00 93.25 83 CYS A O 1
ATOM 662 N N . LYS A 1 84 ? -5.684 4.893 6.153 1.00 92.50 84 LYS A N 1
ATOM 663 C CA . LYS A 1 84 ? -5.424 6.156 6.845 1.00 92.50 84 LYS A CA 1
ATOM 664 C C . LYS A 1 84 ? -6.719 6.820 7.318 1.00 92.50 84 LYS A C 1
ATOM 666 O O . LYS A 1 84 ? -6.778 7.254 8.464 1.00 92.50 84 LYS A O 1
ATOM 671 N N . GLU A 1 85 ? -7.748 6.888 6.475 1.00 91.12 85 GLU A N 1
ATOM 672 C CA . GLU A 1 85 ? -9.039 7.460 6.877 1.00 91.12 85 GLU A CA 1
ATOM 673 C C . GLU A 1 85 ? -9.756 6.602 7.924 1.00 91.12 85 GLU A C 1
ATOM 675 O O . GLU A 1 85 ? -10.313 7.148 8.878 1.00 91.12 85 GLU A O 1
ATOM 680 N N . ALA A 1 86 ? -9.684 5.273 7.806 1.00 90.38 86 ALA A N 1
ATOM 681 C CA . ALA A 1 86 ? -10.226 4.353 8.802 1.00 90.38 86 ALA A CA 1
ATOM 682 C C . ALA A 1 86 ? -9.550 4.535 10.171 1.00 90.38 86 ALA A C 1
ATOM 684 O O . ALA A 1 86 ? -10.236 4.626 11.186 1.00 90.38 86 ALA A O 1
ATOM 685 N N . ALA A 1 87 ? -8.223 4.688 10.201 1.00 89.62 87 ALA A N 1
ATOM 686 C CA . ALA A 1 87 ? -7.456 4.920 11.426 1.00 89.62 87 ALA A CA 1
ATOM 687 C C . ALA A 1 87 ? -7.760 6.267 12.106 1.00 89.62 87 ALA A C 1
ATOM 689 O O . ALA A 1 87 ? -7.494 6.430 13.295 1.00 89.62 87 ALA A O 1
ATOM 690 N N . MET A 1 88 ? -8.348 7.230 11.388 1.00 90.25 88 MET A N 1
ATOM 691 C CA . MET A 1 88 ? -8.783 8.506 11.965 1.00 90.25 88 MET A CA 1
ATOM 692 C C . MET A 1 88 ? -10.167 8.432 12.621 1.00 90.25 88 MET A C 1
ATOM 694 O O . MET A 1 88 ? -10.496 9.291 13.440 1.00 90.25 88 MET A O 1
ATOM 698 N N . GLN A 1 89 ? -10.997 7.440 12.285 1.00 90.06 89 GLN A N 1
ATOM 699 C CA . GLN A 1 89 ? -12.363 7.334 12.814 1.00 90.06 89 GLN A CA 1
ATOM 700 C C . GLN A 1 89 ? -12.441 7.183 14.342 1.00 90.06 89 GLN A C 1
ATOM 702 O O . GLN A 1 89 ? -13.280 7.860 14.943 1.00 90.06 89 GLN A O 1
ATOM 707 N N . PRO A 1 90 ? -11.579 6.388 15.005 1.00 87.31 90 PRO A N 1
ATOM 708 C CA . PRO A 1 90 ? -11.621 6.271 16.457 1.00 87.31 90 PRO A CA 1
ATOM 709 C C . PRO A 1 90 ? -11.302 7.588 17.170 1.00 87.31 90 PRO A C 1
ATOM 711 O O . PRO A 1 90 ? -11.994 7.975 18.111 1.00 87.31 90 PRO A O 1
ATOM 714 N N . LEU A 1 91 ? -10.331 8.348 16.653 1.00 86.06 91 LEU A N 1
ATOM 715 C CA . LEU A 1 91 ? -10.030 9.686 17.160 1.00 86.06 91 LEU A CA 1
ATOM 716 C C . LEU A 1 91 ? -11.230 10.631 17.004 1.00 86.06 91 LEU A C 1
ATOM 718 O O . LEU A 1 91 ? -11.575 11.343 17.944 1.00 86.06 91 LEU A O 1
ATOM 722 N N . ARG A 1 92 ? -11.903 10.617 15.844 1.00 88.75 92 ARG A N 1
ATOM 723 C CA . ARG A 1 92 ? -13.104 11.440 15.612 1.00 88.75 92 ARG A CA 1
ATOM 724 C C . ARG A 1 92 ? -14.239 11.078 16.579 1.00 88.75 92 ARG A C 1
ATOM 726 O O . ARG A 1 92 ? -14.904 11.981 17.079 1.00 88.75 92 ARG A O 1
ATOM 733 N N . ARG A 1 93 ? -14.441 9.787 16.876 1.00 87.56 93 ARG A N 1
ATOM 734 C CA . ARG A 1 93 ? -15.413 9.337 17.890 1.00 87.56 93 ARG A CA 1
ATOM 735 C C . ARG A 1 93 ? -15.069 9.858 19.279 1.00 87.56 93 ARG A C 1
ATOM 737 O O . ARG A 1 93 ? -15.946 10.385 19.956 1.00 87.56 93 ARG A O 1
ATOM 744 N N . LEU A 1 94 ? -13.807 9.725 19.684 1.00 85.31 94 LEU A N 1
ATOM 745 C CA . LEU A 1 94 ? -13.342 10.189 20.987 1.00 85.31 94 LEU A CA 1
ATOM 746 C C . LEU A 1 94 ? -13.550 11.698 21.148 1.00 85.31 94 LEU A C 1
ATOM 748 O O . LEU A 1 94 ? -14.074 12.134 22.167 1.00 85.31 94 LEU A O 1
ATOM 752 N N . MET A 1 95 ? -13.196 12.487 20.130 1.00 86.06 95 MET A N 1
ATOM 753 C CA . MET A 1 95 ? -13.410 13.937 20.149 1.00 86.06 95 MET A CA 1
ATOM 754 C C . MET A 1 95 ? -14.891 14.296 20.314 1.00 86.06 95 MET A C 1
ATOM 756 O O . MET A 1 95 ? -15.214 15.103 21.180 1.00 86.06 95 MET A O 1
ATOM 760 N N . GLY A 1 96 ? -15.789 13.650 19.561 1.00 86.44 96 GLY A N 1
ATOM 761 C CA . GLY A 1 96 ? -17.232 13.883 19.692 1.00 86.44 96 GLY A CA 1
ATOM 762 C C . GLY A 1 96 ? -17.773 13.549 21.087 1.00 86.44 96 GLY A C 1
ATOM 763 O O . GLY A 1 96 ? -18.558 14.310 21.644 1.00 86.44 96 GLY A O 1
ATOM 764 N N . LEU A 1 97 ? -17.301 12.459 21.703 1.00 84.19 97 LEU A N 1
ATOM 765 C CA . LEU A 1 97 ? -17.696 12.097 23.070 1.00 84.19 97 LEU A CA 1
ATOM 766 C C . LEU A 1 97 ? -17.219 13.114 24.114 1.00 84.19 97 LEU A C 1
ATOM 768 O O . LEU A 1 97 ? -17.964 13.425 25.043 1.00 84.19 97 LEU A O 1
ATOM 772 N N . LEU A 1 98 ? -15.992 13.624 23.973 1.00 83.25 98 LEU A N 1
ATOM 773 C CA . LEU A 1 98 ? -15.438 14.633 24.879 1.00 83.25 98 LEU A CA 1
ATOM 774 C C . LEU A 1 98 ? -16.186 15.970 24.768 1.00 83.25 98 LEU A C 1
ATOM 776 O O . LEU A 1 98 ? -16.415 16.625 25.784 1.00 83.25 98 LEU A O 1
ATOM 780 N N . GLU A 1 99 ? -16.594 16.353 23.555 1.00 83.81 99 GLU A N 1
ATOM 781 C CA . GLU A 1 99 ? -17.410 17.547 23.310 1.00 83.81 99 GLU A CA 1
ATOM 782 C C . GLU A 1 99 ? -18.821 17.418 23.908 1.00 83.81 99 GLU A C 1
ATOM 784 O O . GLU A 1 99 ? -19.325 18.375 24.496 1.00 83.81 99 GLU A O 1
ATOM 789 N N . GLU A 1 100 ? -19.447 16.240 23.804 1.00 80.69 100 GLU A N 1
ATOM 790 C CA . GLU A 1 100 ? -20.806 16.002 24.307 1.00 80.69 100 GLU A CA 1
ATOM 791 C C . GLU A 1 100 ? -20.882 15.836 25.830 1.00 80.69 100 GLU A C 1
ATOM 793 O O . GLU A 1 100 ? -21.824 16.332 26.451 1.00 80.69 100 GLU A O 1
ATOM 798 N N . LYS A 1 101 ? -19.935 15.117 26.449 1.00 68.44 101 LYS A N 1
ATOM 799 C CA . LYS A 1 101 ? -20.074 14.694 27.852 1.00 68.44 101 LYS A CA 1
ATOM 800 C C . LYS A 1 101 ? -19.483 15.654 28.887 1.00 68.44 101 LYS A C 1
ATOM 802 O O . LYS A 1 101 ? -19.876 15.548 30.041 1.00 68.44 101 LYS A O 1
ATOM 807 N N . GLN A 1 102 ? -18.565 16.565 28.530 1.00 61.53 102 GLN A N 1
ATOM 808 C CA . GLN A 1 102 ? -17.780 17.380 29.493 1.00 61.53 102 GLN A CA 1
ATOM 809 C C . GLN A 1 102 ? -17.204 16.580 30.690 1.00 61.53 102 GLN A C 1
ATOM 811 O O . GLN A 1 102 ? -16.857 17.151 31.723 1.00 61.53 102 GLN A O 1
ATOM 816 N N . GLU A 1 103 ? -17.080 15.260 30.568 1.00 65.00 103 GLU A N 1
ATOM 817 C CA . GLU A 1 103 ? -16.703 14.355 31.649 1.00 65.00 103 GLU A CA 1
ATOM 818 C C . GLU A 1 103 ? -15.659 13.366 31.126 1.00 65.00 103 GLU A C 1
ATOM 820 O O . GLU A 1 103 ? -15.634 13.025 29.939 1.00 65.00 103 GLU A O 1
ATOM 825 N N . LEU A 1 104 ? -14.754 12.949 32.011 1.00 65.00 104 LEU A N 1
ATOM 826 C CA . LEU A 1 104 ? -13.678 12.017 31.687 1.00 65.00 104 LEU A CA 1
ATOM 827 C C . LEU A 1 104 ? -14.280 10.667 31.277 1.00 65.00 104 LEU A C 1
ATOM 829 O O . LEU A 1 104 ? -15.037 10.062 32.035 1.00 65.00 104 LEU A O 1
ATOM 833 N N . VAL A 1 105 ? -13.934 10.192 30.079 1.00 67.00 105 VAL A N 1
ATOM 834 C CA . VAL A 1 105 ? -14.287 8.838 29.634 1.00 67.00 105 VAL A CA 1
ATOM 835 C C . VAL A 1 105 ? -13.546 7.839 30.538 1.00 67.00 105 VAL A C 1
ATOM 837 O O . VAL A 1 105 ? -12.327 7.979 30.675 1.00 67.00 105 VAL A O 1
ATOM 840 N N . PRO A 1 106 ? -14.233 6.863 31.165 1.00 70.38 106 PRO A N 1
ATOM 841 C CA . PRO A 1 106 ? -13.576 5.820 31.952 1.00 70.38 106 PRO A CA 1
ATOM 842 C C . PRO A 1 106 ? -12.503 5.108 31.122 1.00 70.38 106 PRO A C 1
ATOM 844 O O . PRO A 1 106 ? -12.737 4.826 29.950 1.00 70.38 106 PRO A O 1
ATOM 847 N N . GLU A 1 107 ? -11.343 4.799 31.712 1.00 68.94 107 GLU A N 1
ATOM 848 C CA . GLU A 1 107 ? -10.203 4.205 30.985 1.00 68.94 107 GLU A CA 1
ATOM 849 C C . GLU A 1 107 ? -10.580 2.919 30.228 1.00 68.94 107 GLU A C 1
ATOM 851 O O . GLU A 1 107 ? -10.116 2.709 29.106 1.00 68.94 107 GLU A O 1
ATOM 856 N N . ASP A 1 108 ? -11.486 2.115 30.790 1.00 68.50 108 ASP A N 1
ATOM 857 C CA . ASP A 1 108 ? -11.978 0.878 30.176 1.00 68.50 108 ASP A CA 1
ATOM 858 C C . ASP A 1 108 ? -12.787 1.128 28.889 1.00 68.50 108 ASP A C 1
ATOM 860 O O . ASP A 1 108 ? -12.700 0.354 27.936 1.00 68.50 108 ASP A O 1
ATOM 864 N N . ASP A 1 109 ? -13.533 2.236 28.822 1.00 67.06 109 ASP A N 1
ATOM 865 C CA . ASP A 1 109 ? -14.332 2.611 27.650 1.00 67.06 109 ASP A CA 1
ATOM 866 C C . ASP A 1 109 ? -13.470 3.252 26.554 1.00 67.06 109 ASP A C 1
ATOM 868 O O . ASP A 1 109 ? -13.814 3.178 25.371 1.00 67.06 109 ASP A O 1
ATOM 872 N N . VAL A 1 110 ? -12.333 3.863 26.917 1.00 67.06 110 VAL A N 1
ATOM 873 C CA . VAL A 1 110 ? -11.425 4.501 25.952 1.00 67.06 110 VAL A CA 1
ATOM 874 C C . VAL A 1 110 ? -10.956 3.484 24.922 1.00 67.06 110 VAL A C 1
ATOM 876 O O . VAL A 1 110 ? -11.022 3.786 23.733 1.00 67.06 110 VAL A O 1
ATOM 879 N N . ILE A 1 111 ? -10.560 2.282 25.358 1.00 65.44 111 ILE A N 1
ATOM 880 C CA . ILE A 1 111 ? -10.059 1.214 24.481 1.00 65.44 111 ILE A CA 1
ATOM 881 C C . ILE A 1 111 ? -11.080 0.903 23.380 1.00 65.44 111 ILE A C 1
ATOM 883 O O . ILE A 1 111 ? -10.739 0.981 22.205 1.00 65.44 111 ILE A O 1
ATOM 887 N N . PHE A 1 112 ? -12.350 0.681 23.729 1.00 64.44 112 PHE A N 1
ATOM 888 C CA . PHE A 1 112 ? -13.407 0.392 22.752 1.00 64.44 112 PHE A CA 1
ATOM 889 C C . PHE A 1 112 ? -13.706 1.555 21.798 1.00 64.44 112 PHE A C 1
ATOM 891 O O . PHE A 1 112 ? -14.114 1.342 20.655 1.00 64.44 112 PHE A O 1
ATOM 898 N N . VAL A 1 113 ? -13.529 2.797 22.255 1.00 66.12 113 VAL A N 1
ATOM 899 C CA . VAL A 1 113 ? -13.734 3.991 21.425 1.00 66.12 113 VAL A CA 1
ATOM 900 C C . VAL A 1 113 ? -12.582 4.178 20.435 1.00 66.12 113 VAL A C 1
ATOM 902 O O . VAL A 1 113 ? -12.839 4.619 19.307 1.00 66.12 113 VAL A O 1
ATOM 905 N N . VAL A 1 114 ? -11.346 3.837 20.832 1.00 69.44 114 VAL A N 1
ATOM 906 C CA . VAL A 1 114 ? -10.140 3.986 20.000 1.00 69.44 114 VAL A CA 1
ATOM 907 C C . VAL A 1 114 ? -9.864 2.811 19.050 1.00 69.44 114 VAL A C 1
ATOM 909 O O . VAL A 1 114 ? -9.053 2.964 18.136 1.00 69.44 114 VAL A O 1
ATOM 912 N N . SER A 1 115 ? -10.574 1.690 19.178 1.00 79.06 115 SER A N 1
ATOM 913 C CA . SER A 1 115 ? -10.511 0.578 18.220 1.00 79.06 115 SER A CA 1
ATOM 914 C C . SER A 1 115 ? -11.110 0.948 16.861 1.00 79.06 115 SER A C 1
ATOM 916 O O . SER A 1 115 ? -12.121 1.654 16.786 1.00 79.06 115 SER A O 1
ATOM 918 N N . ILE A 1 116 ? -10.539 0.426 15.771 1.00 83.19 116 ILE A N 1
ATOM 919 C CA . ILE A 1 116 ? -11.105 0.555 14.418 1.00 83.19 116 ILE A CA 1
ATOM 920 C C . ILE A 1 116 ? -12.188 -0.506 14.235 1.00 83.19 116 ILE A C 1
ATOM 922 O O . ILE A 1 116 ? -11.952 -1.691 14.448 1.00 83.19 116 ILE A O 1
ATOM 926 N N . ILE A 1 117 ? -13.373 -0.097 13.786 1.00 80.56 117 ILE A N 1
ATOM 927 C CA . ILE A 1 117 ? -14.504 -1.003 13.557 1.00 80.56 117 ILE A CA 1
ATOM 928 C C . ILE A 1 117 ? -14.853 -1.094 12.072 1.00 80.56 117 ILE A C 1
ATOM 930 O O . ILE A 1 117 ? -14.574 -0.198 11.286 1.00 80.56 117 ILE A O 1
ATOM 934 N N . VAL A 1 118 ? -15.559 -2.151 11.663 1.00 72.44 118 VAL A N 1
ATOM 935 C CA . VAL A 1 118 ? -15.935 -2.390 10.249 1.00 72.44 118 VAL A CA 1
ATOM 936 C C . VAL A 1 118 ? -16.666 -1.204 9.603 1.00 72.44 118 VAL A C 1
ATOM 938 O O . VAL A 1 118 ? -16.543 -0.969 8.401 1.00 72.44 118 VAL A O 1
ATOM 941 N N . LYS A 1 119 ? -17.425 -0.436 10.394 1.00 75.88 119 LYS A N 1
ATOM 942 C CA . LYS A 1 119 ? -18.141 0.760 9.925 1.00 75.88 119 LYS A CA 1
ATOM 943 C C . LYS A 1 119 ? -17.200 1.888 9.484 1.00 75.88 119 LYS A C 1
ATOM 945 O O . LYS A 1 119 ? -17.604 2.697 8.654 1.00 75.88 119 LYS A O 1
ATOM 950 N N . ASP A 1 120 ? -15.963 1.900 9.973 1.00 76.94 120 ASP A N 1
ATOM 951 C CA . ASP A 1 120 ? -14.959 2.938 9.711 1.00 76.94 120 ASP A CA 1
ATOM 952 C C . ASP A 1 120 ? -14.372 2.857 8.305 1.00 76.94 120 ASP A C 1
ATOM 954 O O . ASP A 1 120 ? -13.835 3.834 7.795 1.00 76.94 120 ASP A O 1
ATOM 958 N N . ILE A 1 121 ? -14.506 1.695 7.665 1.00 72.31 121 ILE A N 1
ATOM 959 C CA . ILE A 1 121 ? -13.910 1.396 6.361 1.00 72.31 121 ILE A CA 1
ATOM 960 C C . ILE A 1 121 ? -14.947 1.560 5.227 1.00 72.31 121 ILE A C 1
ATOM 962 O O . ILE A 1 121 ? -14.611 1.492 4.049 1.00 72.31 121 ILE A O 1
ATOM 966 N N . GLN A 1 122 ? -16.228 1.796 5.554 1.00 63.94 122 GLN A N 1
ATOM 967 C CA . GLN A 1 122 ? -17.333 1.855 4.579 1.00 63.94 122 GLN A CA 1
ATOM 968 C C . GLN A 1 122 ? -17.721 3.263 4.102 1.00 63.94 122 GLN A C 1
ATOM 970 O O . GLN A 1 122 ? -18.654 3.385 3.308 1.00 63.94 122 GLN A O 1
ATOM 975 N N . ARG A 1 123 ? -17.051 4.322 4.565 1.00 47.03 123 ARG A N 1
ATOM 976 C CA . ARG A 1 123 ? -17.347 5.699 4.147 1.00 47.03 123 ARG A CA 1
ATOM 977 C C . ARG A 1 123 ? -16.138 6.332 3.454 1.00 47.03 123 ARG A C 1
ATOM 979 O O . ARG A 1 123 ? -15.222 6.744 4.161 1.00 47.03 123 ARG A O 1
ATOM 986 N N . PRO A 1 124 ? -16.111 6.414 2.112 1.00 43.41 124 PRO A N 1
ATOM 987 C CA . PRO A 1 124 ? -15.554 7.595 1.466 1.00 43.41 124 PRO A CA 1
ATOM 988 C C . PRO A 1 124 ? -16.424 8.828 1.761 1.00 43.41 124 PRO A C 1
ATOM 990 O O . PRO A 1 124 ? -17.660 8.669 1.914 1.00 43.41 124 PRO A O 1
#

pLDDT: mean 84.21, std 12.22, range [43.41, 96.62]

Foldseek 3Di:
DPDDDPDVDDDDDDDDDPCPVPDDPVVCVVCVDDDDDDADDLVRQLVLCCVLQPDDPPDDDDPSNVVSVVQPPPHSVNSNVLSVQLQCQLVVQVVVCCVPPVDDDPPVVSVVSNHRDNVSSPDD

Radius of gyration: 22.85 Å; chains: 1; bounding box: 57×29×60 Å

Sequence (124 aa):
MDGLTRTDELVFVLAATNLPWELDAAMLRRLEKRILVPLPEPEARRAMFEELLPSVPGEDKLPYDLLMERTNGYSGSDIRLVCKEAAMQPLRRLMGLLEEKQELVPEDDVIFVVSIIVKDIQRP

Secondary structure (DSSP, 8-state):
---S---S---------S-GGGS-HHHHHH--------PPPHHHHHHHHHHHSPPPTTSPPP-HHHHHHHTTT--HHHHHHHHHHHHHHHHHHHHHHHHHH-SPPPHHHHHHHHS--GGGGS--